Protein AF-L1IY68-F1 (afdb_monomer_lite)

pLDDT: mean 73.64, std 18.41, range [40.28, 95.94]

Foldseek 3Di:
DDDDDDDPPPPPPPPPDDDPVVPPPDDDDPDPDPPDPDDPPPPPPCPVVVVVVVVLVVLLVVLVVLLVVLVVVLVVLVVVLVVLVVVCVVCPPPDDPVNVVVSVVSNVVSVVVNVVSVVVSVVSVVVNVVSVD

Structure (mmCIF, N/CA/C/O backbone):
data_AF-L1IY68-F1
#
_entry.id   AF-L1IY68-F1
#
loop_
_atom_site.group_PDB
_atom_site.id
_atom_site.type_symbol
_atom_site.label_atom_id
_atom_site.label_alt_id
_atom_site.label_comp_id
_atom_site.label_asym_id
_atom_site.label_entity_id
_atom_site.label_seq_id
_atom_site.pdbx_PDB_ins_code
_atom_site.Cartn_x
_atom_site.Cartn_y
_atom_site.Cartn_z
_atom_site.occupancy
_atom_site.B_iso_or_equiv
_atom_site.auth_seq_id
_atom_site.auth_comp_id
_atom_site.auth_asym_id
_atom_site.auth_atom_id
_atom_site.pdbx_PDB_model_num
ATOM 1 N N . MET A 1 1 ? -63.131 41.409 -11.248 1.00 44.03 1 MET A N 1
ATOM 2 C CA . MET A 1 1 ? -62.419 40.654 -10.195 1.00 44.03 1 MET A CA 1
ATOM 3 C C . MET A 1 1 ? -61.691 39.515 -10.891 1.00 44.03 1 MET A C 1
ATOM 5 O O . MET A 1 1 ? -62.362 38.690 -11.490 1.00 44.03 1 MET A O 1
ATOM 9 N N . SER A 1 2 ? -60.357 39.556 -10.948 1.00 40.28 2 SER A N 1
ATOM 10 C CA . SER A 1 2 ? -59.539 38.639 -11.753 1.00 40.28 2 SER A CA 1
ATOM 11 C C . SER A 1 2 ? -58.240 38.299 -11.022 1.00 40.28 2 SER A C 1
ATOM 13 O O . SER A 1 2 ? -57.549 39.209 -10.573 1.00 40.28 2 SER A O 1
ATOM 15 N N . GLY A 1 3 ? -57.954 36.998 -10.939 1.00 41.59 3 GLY A N 1
ATOM 16 C CA . GLY A 1 3 ? -56.626 36.431 -11.181 1.00 41.59 3 GLY A CA 1
ATOM 17 C C . GLY A 1 3 ? -55.532 36.643 -10.138 1.00 41.59 3 GLY A C 1
ATOM 18 O O . GLY A 1 3 ? -54.795 37.623 -10.183 1.00 41.59 3 GLY A O 1
ATOM 19 N N . ASN A 1 4 ? -55.366 35.634 -9.282 1.00 46.59 4 ASN A N 1
ATOM 20 C CA . ASN A 1 4 ? -54.093 35.258 -8.666 1.00 46.59 4 ASN A CA 1
ATOM 21 C C . ASN A 1 4 ? -52.998 35.055 -9.726 1.00 46.59 4 ASN A C 1
ATOM 23 O O . ASN A 1 4 ? -53.260 34.415 -10.734 1.00 46.59 4 ASN A O 1
ATOM 27 N N . ASP A 1 5 ? -51.785 35.537 -9.445 1.00 49.31 5 ASP A N 1
ATOM 28 C CA . ASP A 1 5 ? -50.546 34.737 -9.482 1.00 49.31 5 ASP A CA 1
ATOM 29 C C . ASP A 1 5 ? -49.362 35.619 -9.063 1.00 49.31 5 ASP A C 1
ATOM 31 O O . ASP A 1 5 ? -48.599 36.165 -9.860 1.00 49.31 5 ASP A O 1
ATOM 35 N N . LYS A 1 6 ? -49.210 35.796 -7.745 1.00 53.97 6 LYS A N 1
ATOM 36 C CA . LYS A 1 6 ? -47.972 36.338 -7.179 1.00 53.97 6 LYS A CA 1
ATOM 37 C C . LYS A 1 6 ? -46.951 35.210 -7.171 1.00 53.97 6 LYS A C 1
ATOM 39 O O . LYS A 1 6 ? -47.016 34.329 -6.316 1.00 53.97 6 LYS A O 1
ATOM 44 N N . GLY A 1 7 ? -46.025 35.257 -8.126 1.00 46.97 7 GLY A N 1
ATOM 45 C CA . GLY A 1 7 ? -44.877 34.361 -8.207 1.00 46.97 7 GLY A CA 1
ATOM 46 C C . GLY A 1 7 ? -44.226 34.166 -6.838 1.00 46.97 7 GLY A C 1
ATOM 47 O O . GLY A 1 7 ? -43.690 35.101 -6.239 1.00 46.97 7 GLY A O 1
ATOM 48 N N . HIS A 1 8 ? -44.300 32.939 -6.328 1.00 46.53 8 HIS A N 1
ATOM 49 C CA . HIS A 1 8 ? -43.653 32.545 -5.087 1.00 46.53 8 HIS A CA 1
ATOM 50 C C . HIS A 1 8 ? -42.156 32.388 -5.368 1.00 46.53 8 HIS A C 1
ATOM 52 O O . HIS A 1 8 ? -41.671 31.316 -5.725 1.00 46.53 8 HIS A O 1
ATOM 58 N N . LEU A 1 9 ? -41.413 33.493 -5.276 1.00 48.81 9 LEU A N 1
ATOM 59 C CA . LEU A 1 9 ? -39.961 33.468 -5.392 1.00 48.81 9 LEU A CA 1
ATOM 60 C C . LEU A 1 9 ? -39.405 32.775 -4.140 1.00 48.81 9 LEU A C 1
ATOM 62 O O . LEU A 1 9 ? -39.274 33.385 -3.077 1.00 48.81 9 LEU A O 1
ATOM 66 N N . VAL A 1 10 ? -39.106 31.481 -4.252 1.00 52.03 10 VAL A N 1
ATOM 67 C CA . VAL A 1 10 ? -38.412 30.712 -3.215 1.00 52.03 10 VAL A CA 1
ATOM 68 C C . VAL A 1 10 ? -37.041 31.356 -3.005 1.00 52.03 10 VAL A C 1
ATOM 70 O O . VAL A 1 10 ? -36.085 31.082 -3.731 1.00 52.03 10 VAL A O 1
ATOM 73 N N . ARG A 1 11 ? -36.925 32.246 -2.011 1.00 53.50 11 ARG A N 1
ATOM 74 C CA . ARG A 1 11 ? -35.623 32.722 -1.536 1.00 53.50 11 ARG A CA 1
ATOM 75 C C . ARG A 1 11 ? -34.864 31.501 -1.031 1.00 53.50 11 ARG A C 1
ATOM 77 O O . ARG A 1 11 ? -35.174 30.970 0.037 1.00 53.50 11 ARG A O 1
ATOM 84 N N . LYS A 1 12 ? -33.859 31.061 -1.791 1.00 50.53 12 LYS A N 1
ATOM 85 C CA . LYS A 1 12 ? -32.837 30.142 -1.289 1.00 50.53 12 LYS A CA 1
ATOM 86 C C . LYS A 1 12 ? -32.258 30.774 -0.022 1.00 50.53 12 LYS A C 1
ATOM 88 O O . LYS A 1 12 ? -31.594 31.806 -0.087 1.00 50.53 12 LYS A O 1
ATOM 93 N N . ARG A 1 13 ? -32.563 30.197 1.143 1.00 55.62 13 ARG A N 1
ATOM 94 C CA . ARG A 1 13 ? -31.935 30.593 2.404 1.00 55.62 13 ARG A CA 1
ATOM 95 C C . ARG A 1 13 ? -30.485 30.137 2.332 1.00 55.62 13 ARG A C 1
ATOM 97 O O . ARG A 1 13 ? -30.193 28.970 2.575 1.00 55.62 13 ARG A O 1
ATOM 104 N N . TYR A 1 14 ? -29.589 31.049 1.966 1.00 53.38 14 TYR A N 1
ATOM 105 C CA . TYR A 1 14 ? -28.179 30.913 2.304 1.00 53.38 14 TYR A CA 1
ATOM 106 C C . TYR A 1 14 ? -28.124 30.704 3.818 1.00 53.38 14 TYR A C 1
ATOM 108 O O . TYR A 1 14 ? -28.475 31.604 4.578 1.00 53.38 14 TYR A O 1
ATOM 116 N N . ARG A 1 15 ? -27.769 29.497 4.268 1.00 52.62 15 ARG A N 1
ATOM 117 C CA . ARG A 1 15 ? -27.388 29.304 5.667 1.00 52.62 15 ARG A CA 1
ATOM 118 C C . ARG A 1 15 ? -26.111 30.115 5.854 1.00 52.62 15 ARG A C 1
ATOM 120 O O . ARG A 1 15 ? -25.088 29.784 5.256 1.00 52.62 15 ARG A O 1
ATOM 127 N N . SER A 1 16 ? -26.198 31.213 6.599 1.00 62.09 16 SER A N 1
ATOM 128 C CA . SER A 1 16 ? -25.025 31.951 7.054 1.00 62.09 16 SER A CA 1
ATOM 129 C C . SER A 1 16 ? -24.092 30.966 7.753 1.00 62.09 16 SER A C 1
ATOM 131 O O . SER A 1 16 ? -24.539 30.127 8.537 1.00 62.09 16 SER A O 1
ATOM 133 N N . LYS A 1 17 ? -22.801 31.014 7.412 1.00 63.81 17 LYS A N 1
ATOM 134 C CA . LYS A 1 17 ? -21.790 30.256 8.152 1.00 63.81 17 LYS A CA 1
ATOM 135 C C . LYS A 1 17 ? -21.854 30.721 9.614 1.00 63.81 17 LYS A C 1
ATOM 137 O O . LYS A 1 17 ? -21.959 31.934 9.807 1.00 63.81 17 LYS A O 1
ATOM 142 N N . PRO A 1 18 ? -21.823 29.805 10.598 1.00 57.94 18 PRO A N 1
ATOM 143 C CA . PRO A 1 18 ? -21.854 30.194 12.001 1.00 57.94 18 PRO A CA 1
ATOM 144 C C . PRO A 1 18 ? -20.709 31.170 12.273 1.00 57.94 18 PRO A C 1
ATOM 146 O O . PRO A 1 18 ? -19.564 30.918 11.879 1.00 57.94 18 PRO A O 1
ATOM 149 N N . SER A 1 19 ? -21.041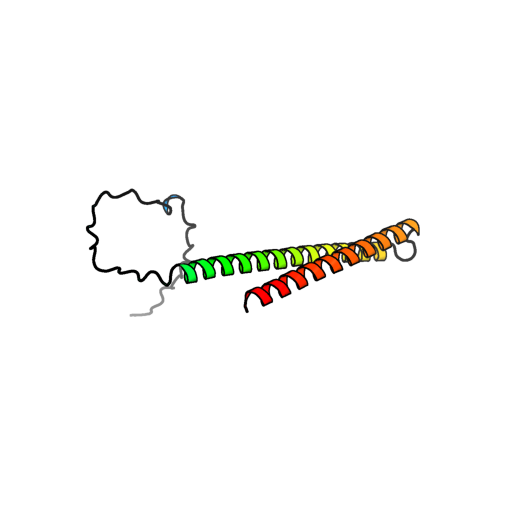 32.320 12.852 1.00 57.56 19 SER A N 1
ATOM 150 C CA . SER A 1 19 ? -20.070 33.357 13.173 1.00 57.56 19 SER A CA 1
ATOM 151 C C . SER A 1 19 ? -19.391 33.020 14.501 1.00 57.56 19 SER A C 1
ATOM 153 O O . SER A 1 19 ? -19.873 32.219 15.301 1.00 57.56 19 SER A O 1
ATOM 155 N N . ARG A 1 20 ? -18.246 33.647 14.770 1.00 56.41 20 ARG A N 1
ATOM 156 C CA . ARG A 1 20 ? -17.527 33.488 16.044 1.00 56.41 20 ARG A CA 1
ATOM 157 C C . ARG A 1 20 ? -18.364 33.944 17.254 1.00 56.41 20 ARG A C 1
ATOM 159 O O . ARG A 1 20 ? -18.062 33.555 18.376 1.00 56.41 20 ARG A O 1
ATOM 166 N N . GLU A 1 21 ? -19.415 34.727 17.025 1.00 56.41 21 GLU A N 1
ATOM 167 C CA . GLU A 1 21 ? -20.354 35.209 18.043 1.00 56.41 21 GLU A CA 1
ATOM 168 C C . GLU A 1 21 ? -21.446 34.179 18.371 1.00 56.41 21 GLU A C 1
ATOM 170 O O . GLU A 1 21 ? -22.025 34.253 19.452 1.00 56.41 21 GLU A O 1
ATOM 175 N N . ASP A 1 22 ? -21.670 33.180 17.505 1.00 55.34 22 ASP A N 1
ATOM 176 C CA . ASP A 1 22 ? -22.560 32.040 17.782 1.00 55.34 22 ASP A CA 1
ATOM 177 C C . ASP A 1 22 ? -21.956 31.074 18.825 1.00 55.34 22 ASP A C 1
ATOM 179 O O . ASP A 1 22 ? -22.656 30.242 19.398 1.00 55.34 22 ASP A O 1
ATOM 183 N N . PHE A 1 23 ? -20.657 31.206 19.124 1.00 57.28 23 PHE A N 1
ATOM 184 C CA . PHE A 1 23 ? -19.940 30.452 20.156 1.00 57.28 23 PHE A CA 1
ATOM 185 C C . PHE A 1 23 ? -19.793 31.272 21.446 1.00 57.28 23 PHE A C 1
ATOM 187 O O . PHE A 1 23 ? -18.691 31.481 21.957 1.00 57.28 23 PHE A O 1
ATOM 194 N N . GLN A 1 24 ? -20.906 31.757 21.997 1.00 57.69 24 GLN A N 1
ATOM 195 C CA . GLN A 1 24 ? -20.901 32.290 23.360 1.00 57.69 24 GLN A CA 1
ATOM 196 C C . GLN A 1 24 ? -20.858 31.130 24.360 1.00 57.69 24 GLN A C 1
ATOM 198 O O . GLN A 1 24 ? -21.887 30.572 24.736 1.00 57.69 24 GLN A O 1
ATOM 203 N N . PHE A 1 25 ? -19.655 30.777 24.823 1.00 54.53 25 PHE A N 1
ATOM 204 C CA . PHE A 1 25 ? -19.504 30.004 26.055 1.00 54.53 25 PHE A CA 1
ATOM 205 C C . PHE A 1 25 ? -20.104 30.830 27.196 1.00 54.53 25 PHE A C 1
ATOM 207 O O . PHE A 1 25 ? -19.668 31.950 27.468 1.00 54.53 25 PHE A O 1
ATOM 214 N N . GLY A 1 26 ? -21.187 30.302 27.765 1.00 50.41 26 GLY A N 1
ATOM 215 C CA . GLY A 1 26 ? -22.105 31.023 28.633 1.00 50.41 26 GLY A CA 1
ATOM 216 C C . GLY A 1 26 ? -21.402 31.792 29.747 1.00 50.41 26 GLY A C 1
ATOM 217 O O . GLY A 1 26 ? -20.601 31.246 30.503 1.00 50.41 26 GLY A O 1
ATOM 218 N N . LYS A 1 27 ? -21.762 33.071 29.871 1.00 50.94 27 LYS A N 1
ATOM 219 C CA . LYS A 1 27 ? -21.530 33.854 31.085 1.00 50.94 27 LYS A CA 1
ATOM 220 C C . LYS A 1 27 ? -22.181 33.098 32.244 1.00 50.94 27 LYS A C 1
ATOM 222 O O . LYS A 1 27 ? -23.383 32.839 32.210 1.00 50.94 27 LYS A O 1
ATOM 227 N N . SER A 1 28 ? -21.388 32.729 33.243 1.00 53.66 28 SER A N 1
ATOM 228 C CA . SER A 1 28 ? -21.831 32.057 34.461 1.00 53.66 28 SER A CA 1
ATOM 229 C C . SER A 1 28 ? -22.861 32.922 35.195 1.00 53.66 28 SER A C 1
ATOM 231 O O . SER A 1 28 ? -22.529 33.880 35.890 1.00 53.66 28 SER A O 1
ATOM 233 N N . SER A 1 29 ? -24.143 32.605 35.011 1.00 48.78 29 SER A N 1
ATOM 234 C CA . SER A 1 29 ? -25.228 33.235 35.757 1.00 48.78 29 SER A CA 1
ATOM 235 C C . SER A 1 29 ? -25.257 32.656 37.168 1.00 48.78 29 SER A C 1
ATOM 237 O O . SER A 1 29 ? -25.529 31.475 37.365 1.00 48.78 29 SER A O 1
ATOM 239 N N . SER A 1 30 ? -24.973 33.493 38.163 1.00 54.22 30 SER A N 1
ATOM 240 C CA . SER A 1 30 ? -24.955 33.163 39.590 1.00 54.22 30 SER A CA 1
ATOM 241 C C . SER A 1 30 ? -26.359 33.026 40.201 1.00 54.22 30 SER A C 1
ATOM 243 O O . SER A 1 30 ? -26.616 33.533 41.296 1.00 54.22 30 SER A O 1
ATOM 245 N N . LYS A 1 31 ? -27.300 32.373 39.515 1.00 48.38 31 LYS A N 1
ATOM 246 C CA . LYS A 1 31 ? -28.585 32.003 40.116 1.00 48.38 31 LYS A CA 1
ATOM 247 C C . LYS A 1 31 ? -28.474 30.579 40.641 1.00 48.38 31 LYS A C 1
ATOM 249 O O . LYS A 1 31 ? -28.424 29.628 39.873 1.00 48.38 31 LYS A O 1
ATOM 254 N N . LYS A 1 32 ? -28.404 30.460 41.972 1.00 55.47 32 LYS A N 1
ATOM 255 C CA . LYS A 1 32 ? -28.556 29.199 42.704 1.00 55.47 32 LYS A CA 1
ATOM 256 C C . LYS A 1 32 ? -29.921 28.605 42.362 1.00 55.47 32 LYS A C 1
ATOM 258 O O . LYS A 1 32 ? -30.925 28.983 42.960 1.00 55.47 32 LYS A O 1
ATOM 263 N N . GLU A 1 33 ? -29.952 27.706 41.392 1.00 46.66 33 GLU A N 1
ATOM 264 C CA . GLU A 1 33 ? -31.117 26.880 41.129 1.00 46.66 33 GLU A CA 1
ATOM 265 C C . GLU A 1 33 ? -31.018 25.660 42.044 1.00 46.66 33 GLU A C 1
ATOM 267 O O . GLU A 1 33 ? -30.115 24.831 41.944 1.00 46.66 33 GLU A O 1
ATOM 272 N N . ASN A 1 34 ? -31.904 25.640 43.033 1.00 56.03 34 ASN A N 1
ATOM 273 C CA . ASN A 1 34 ? -32.074 24.559 43.986 1.00 56.03 34 ASN A CA 1
ATOM 274 C C . ASN A 1 34 ? -32.669 23.349 43.249 1.00 56.03 34 ASN A C 1
ATOM 276 O O . ASN A 1 34 ? -33.876 23.116 43.288 1.00 56.03 34 ASN A O 1
ATOM 280 N N . VAL A 1 35 ? -31.832 22.617 42.511 1.00 51.03 35 VAL A N 1
ATOM 281 C CA . VAL A 1 35 ? -32.227 21.374 41.846 1.00 51.03 35 VAL A CA 1
ATOM 282 C C . VAL A 1 35 ? -32.167 20.256 42.880 1.00 51.03 35 VAL A C 1
ATOM 284 O O . VAL A 1 35 ? -31.124 19.669 43.149 1.00 51.03 35 VAL A O 1
ATOM 287 N N . LEU A 1 36 ? -33.325 20.051 43.507 1.00 48.75 36 LEU A N 1
ATOM 288 C CA . LEU A 1 36 ? -33.783 18.858 44.215 1.00 48.75 36 LEU A CA 1
ATOM 289 C C . LEU A 1 36 ? -32.811 17.665 44.188 1.00 48.75 36 LEU A C 1
ATOM 291 O O . LEU A 1 36 ? -32.792 16.862 43.258 1.00 48.75 36 LEU A O 1
ATOM 295 N N . GLN A 1 37 ? -32.125 17.479 45.317 1.00 48.62 37 GLN A N 1
ATOM 296 C CA . GLN A 1 37 ? -31.785 16.160 45.842 1.00 48.62 37 GLN A CA 1
ATOM 297 C C . GLN A 1 37 ? -33.079 15.353 46.030 1.00 48.62 37 GLN A C 1
ATOM 299 O O . GLN A 1 37 ? -33.692 15.377 47.096 1.00 48.62 37 GLN A O 1
ATOM 304 N N . LYS A 1 38 ? -33.524 14.639 44.997 1.00 46.09 38 LYS A N 1
ATOM 305 C CA . LYS A 1 38 ? -34.445 13.512 45.157 1.00 46.09 38 LYS A CA 1
ATOM 306 C C . LYS A 1 38 ? -33.989 12.354 44.277 1.00 46.09 38 LYS A C 1
ATOM 308 O O . LYS A 1 38 ? -34.210 12.343 43.075 1.00 46.09 38 LYS A O 1
ATOM 313 N N . ASN A 1 39 ? -33.402 11.371 44.954 1.00 48.75 39 ASN A N 1
ATOM 314 C CA . ASN A 1 39 ? -33.375 9.959 44.583 1.00 48.75 39 ASN A CA 1
ATOM 315 C C . ASN A 1 39 ? -32.641 9.590 43.289 1.00 48.75 39 ASN A C 1
ATOM 317 O O . ASN A 1 39 ? -33.231 8.995 42.393 1.00 48.75 39 ASN A O 1
ATOM 321 N N . ILE A 1 40 ? -31.326 9.802 43.254 1.00 49.16 40 ILE A N 1
ATOM 322 C CA . ILE A 1 40 ? -30.458 8.918 42.471 1.00 49.16 40 ILE A CA 1
ATOM 323 C C . ILE A 1 40 ? -29.751 7.990 43.461 1.00 49.16 40 ILE A C 1
ATOM 325 O O . ILE A 1 40 ? -28.624 8.225 43.881 1.00 49.16 40 ILE A O 1
ATOM 329 N N . SER A 1 41 ? -30.454 6.939 43.885 1.00 46.16 41 SER A N 1
ATOM 330 C CA . SER A 1 41 ? -29.767 5.723 44.315 1.00 46.16 41 SER A CA 1
ATOM 331 C C . SER A 1 41 ? -29.229 5.093 43.033 1.00 46.16 41 SER A C 1
ATOM 333 O O . SER A 1 41 ? -29.931 4.334 42.369 1.00 46.16 41 SER A O 1
ATOM 335 N N . VAL A 1 42 ? -28.022 5.496 42.627 1.00 51.28 42 VAL A N 1
ATOM 336 C CA . VAL A 1 42 ? -27.266 4.749 41.620 1.00 51.28 42 VAL A CA 1
ATOM 337 C C . VAL A 1 42 ? -26.896 3.436 42.293 1.00 51.28 42 VAL A C 1
ATOM 339 O O . VAL A 1 42 ? -26.119 3.418 43.247 1.00 51.28 42 VAL A O 1
ATOM 342 N N . LYS A 1 43 ? -27.514 2.341 41.854 1.00 47.84 43 LYS A N 1
ATOM 343 C CA . LYS A 1 43 ? -26.964 1.014 42.111 1.00 47.84 43 LYS A CA 1
ATOM 344 C C . LYS A 1 43 ? -25.647 0.931 41.343 1.00 47.84 43 LYS A C 1
ATOM 346 O O . LYS A 1 43 ? -25.620 1.185 40.144 1.00 47.84 43 LYS A O 1
ATOM 351 N N . HIS A 1 44 ? -24.567 0.648 42.055 1.00 51.66 44 HIS A N 1
ATOM 352 C CA . HIS A 1 44 ? -23.192 0.707 41.565 1.00 51.66 44 HIS A CA 1
ATOM 353 C C . HIS A 1 44 ? -22.791 -0.588 40.826 1.00 51.66 44 HIS A C 1
ATOM 355 O O . HIS A 1 44 ? -21.739 -1.146 41.104 1.00 51.66 44 HIS A O 1
ATOM 361 N N . ASP A 1 45 ? -23.632 -1.071 39.903 1.00 53.41 45 ASP A N 1
ATOM 362 C CA . ASP A 1 45 ? -23.376 -2.316 39.150 1.00 53.41 45 ASP A CA 1
ATOM 363 C C . ASP A 1 45 ? -23.168 -2.083 37.630 1.00 53.41 45 ASP A C 1
ATOM 365 O O . ASP A 1 45 ? -22.713 -2.984 36.929 1.00 53.41 45 ASP A O 1
ATOM 369 N N . ASP A 1 46 ? -23.430 -0.870 37.110 1.00 54.34 46 ASP A N 1
ATOM 370 C CA . ASP A 1 46 ? -23.458 -0.572 35.658 1.00 54.34 46 ASP A CA 1
ATOM 371 C C . ASP A 1 46 ? -22.348 0.384 35.144 1.00 54.34 46 ASP A C 1
ATOM 373 O O . ASP A 1 46 ? -22.234 0.633 33.937 1.00 54.34 46 ASP A O 1
ATOM 377 N N . ASP A 1 47 ? -21.492 0.915 36.025 1.00 57.19 47 ASP A N 1
ATOM 378 C CA . ASP A 1 47 ? -20.403 1.830 35.623 1.00 57.19 47 ASP A CA 1
ATOM 379 C C . ASP A 1 47 ? -19.223 1.091 34.960 1.00 57.19 47 ASP A C 1
ATOM 381 O O . ASP A 1 47 ? -18.598 1.607 34.023 1.00 57.19 47 ASP A O 1
ATOM 385 N N . ASP A 1 48 ? -18.955 -0.150 35.376 1.00 57.19 48 ASP A N 1
ATOM 386 C CA . ASP A 1 48 ? -17.869 -0.968 34.823 1.00 57.19 48 ASP A CA 1
ATOM 387 C C . ASP A 1 48 ? -18.204 -1.495 33.421 1.00 57.19 48 ASP A C 1
ATOM 389 O O . ASP A 1 48 ? -17.345 -1.532 32.534 1.00 57.19 48 ASP A O 1
ATOM 393 N N . THR A 1 49 ? -19.473 -1.831 33.165 1.00 61.84 49 THR A N 1
ATOM 394 C CA . THR A 1 49 ? -19.925 -2.307 31.848 1.00 61.84 49 THR A CA 1
ATOM 395 C C . THR A 1 49 ? -19.899 -1.182 30.815 1.00 61.84 49 THR A C 1
ATOM 397 O O . THR A 1 49 ? -19.437 -1.383 29.688 1.00 61.84 49 THR A O 1
ATOM 400 N N . THR A 1 50 ? -20.306 0.026 31.205 1.00 70.62 50 THR A N 1
ATOM 401 C CA . THR A 1 50 ? -20.286 1.210 30.337 1.00 70.62 50 THR A CA 1
ATOM 402 C C . THR A 1 50 ? -18.853 1.640 30.015 1.00 70.62 50 THR A C 1
ATOM 404 O O . THR A 1 50 ? -18.522 1.890 28.851 1.00 70.62 50 THR A O 1
ATOM 407 N N . SER A 1 51 ? -17.970 1.648 31.016 1.00 73.81 51 SER A N 1
ATOM 408 C CA . SER A 1 51 ? -16.550 1.978 30.840 1.00 73.81 51 SER A CA 1
ATOM 409 C C . SER A 1 51 ? -15.839 0.976 29.924 1.00 73.81 51 SER A C 1
ATOM 411 O O . SER A 1 51 ? -15.124 1.374 28.998 1.00 73.81 51 SER A O 1
ATOM 413 N N . GLN A 1 52 ? -16.101 -0.324 30.093 1.00 77.00 52 GLN A N 1
ATOM 414 C CA . GLN A 1 52 ? -15.533 -1.366 29.237 1.00 77.00 52 GLN A CA 1
ATOM 415 C C . GLN A 1 52 ? -16.042 -1.276 27.789 1.00 77.00 52 GLN A C 1
ATOM 417 O O . GLN A 1 52 ? -15.266 -1.444 26.844 1.00 77.00 52 GLN A O 1
ATOM 422 N N . GLN A 1 53 ? -17.324 -0.953 27.585 1.00 78.94 53 GLN A N 1
ATOM 423 C CA . GLN A 1 53 ? -17.891 -0.741 26.248 1.00 78.94 53 GLN A CA 1
ATOM 424 C C . GLN A 1 53 ? -17.246 0.447 25.522 1.00 78.94 53 GLN A C 1
ATOM 426 O O . GLN A 1 53 ? -16.964 0.350 24.325 1.00 78.94 53 GLN A O 1
ATOM 431 N N . VAL A 1 54 ? -16.972 1.554 26.223 1.00 81.19 54 VAL A N 1
ATOM 432 C CA . VAL A 1 54 ? -16.273 2.717 25.647 1.00 81.19 54 VAL A CA 1
ATOM 433 C C . VAL A 1 54 ? -14.852 2.343 25.227 1.00 81.19 54 VAL A C 1
ATOM 435 O O . VAL A 1 54 ? -14.451 2.634 24.099 1.00 81.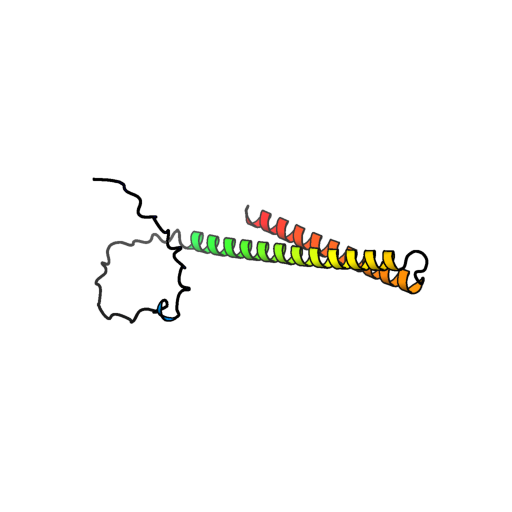19 54 VAL A O 1
ATOM 438 N N . VAL A 1 55 ? -14.109 1.639 26.086 1.00 83.19 55 VAL A N 1
ATOM 439 C CA . VAL A 1 55 ? -12.751 1.166 25.772 1.00 83.19 55 VAL A CA 1
ATOM 440 C C . VAL A 1 55 ? -12.751 0.235 24.558 1.00 83.19 55 VAL A C 1
ATOM 442 O O . VAL A 1 55 ? -11.909 0.380 23.670 1.00 83.19 55 VAL A O 1
ATOM 445 N N . ASN A 1 56 ? -13.709 -0.689 24.473 1.00 80.50 56 ASN A N 1
ATOM 446 C CA . ASN A 1 56 ? -13.819 -1.609 23.342 1.00 80.50 56 ASN A CA 1
ATOM 447 C C . ASN A 1 56 ? -14.132 -0.867 22.029 1.00 80.50 56 ASN A C 1
ATOM 449 O O . ASN A 1 56 ? -13.499 -1.141 21.009 1.00 80.50 56 ASN A O 1
ATOM 453 N N . ARG A 1 57 ? -15.024 0.135 22.057 1.00 82.88 57 ARG A N 1
ATOM 454 C CA . ARG A 1 57 ? -15.309 0.990 20.887 1.00 82.88 57 ARG A CA 1
ATOM 455 C C . ARG A 1 57 ? -14.086 1.787 20.433 1.00 82.88 57 ARG A C 1
ATOM 457 O O . ARG A 1 57 ? -13.835 1.891 19.233 1.00 82.88 57 ARG A O 1
ATOM 464 N N . LEU A 1 58 ? -13.303 2.325 21.371 1.00 85.56 58 LEU A N 1
ATOM 465 C CA . LEU A 1 58 ? -12.058 3.030 21.049 1.00 85.56 58 LEU A CA 1
ATOM 466 C C . LEU A 1 58 ? -11.037 2.099 20.377 1.00 85.56 58 LEU A C 1
ATOM 468 O O . LEU A 1 58 ? -10.459 2.469 19.355 1.00 85.56 58 LEU A O 1
ATOM 472 N N . LYS A 1 59 ? -10.862 0.873 20.888 1.00 86.19 59 LYS A N 1
ATOM 473 C CA . LYS A 1 59 ? -9.981 -0.141 20.275 1.00 86.19 59 LYS A CA 1
ATOM 474 C C . LYS A 1 59 ? -10.432 -0.526 18.864 1.00 86.19 59 LYS A C 1
ATOM 476 O O . LYS A 1 59 ? -9.596 -0.631 17.965 1.00 86.19 59 LYS A O 1
ATOM 481 N N . GLN A 1 60 ? -11.737 -0.696 18.655 1.00 83.69 60 GLN A N 1
ATOM 482 C CA . GLN A 1 60 ? -12.296 -0.975 17.331 1.00 83.69 60 GLN A CA 1
ATOM 483 C C . GLN A 1 60 ? -12.013 0.177 16.355 1.00 83.69 60 GLN A C 1
ATOM 485 O O . GLN A 1 60 ? -11.501 -0.053 15.262 1.00 83.69 60 GLN A O 1
ATOM 490 N N . THR A 1 61 ? -12.256 1.419 16.784 1.00 86.25 61 THR A N 1
ATOM 491 C CA . THR A 1 61 ? -12.049 2.618 15.955 1.00 86.25 61 THR A CA 1
ATOM 492 C C . THR A 1 61 ? -10.580 2.770 15.545 1.00 86.25 61 THR A C 1
ATOM 494 O O . THR A 1 61 ? -10.274 3.086 14.396 1.00 86.25 61 THR A O 1
ATOM 497 N N . GLU A 1 62 ? -9.647 2.502 16.463 1.00 89.50 62 GLU A N 1
ATOM 498 C CA . GLU A 1 62 ? -8.213 2.525 16.159 1.00 89.50 62 GLU A CA 1
ATOM 499 C C . GLU A 1 62 ? -7.815 1.413 15.177 1.00 89.50 62 GLU A C 1
ATOM 501 O O . GLU A 1 62 ? -7.030 1.649 14.258 1.00 89.50 62 GLU A O 1
ATOM 506 N N . THR A 1 63 ? -8.400 0.221 15.304 1.00 86.00 63 THR A N 1
ATOM 507 C CA . THR A 1 63 ? -8.144 -0.888 14.371 1.00 86.00 63 THR A CA 1
ATOM 508 C C . THR A 1 63 ? -8.644 -0.556 12.961 1.00 86.00 63 THR A C 1
ATOM 510 O O . THR A 1 63 ? -7.924 -0.747 11.980 1.00 86.00 63 THR A O 1
ATOM 513 N N . GLU A 1 64 ? -9.840 0.024 12.840 1.00 86.69 64 GLU A N 1
ATOM 514 C CA . GLU A 1 64 ? -10.400 0.492 11.564 1.00 86.69 64 GLU A CA 1
ATOM 515 C C . GLU A 1 64 ? -9.543 1.599 10.928 1.00 86.69 64 GLU A C 1
ATOM 517 O O . GLU A 1 64 ? -9.297 1.589 9.713 1.00 86.69 64 GLU A O 1
ATOM 522 N N . ARG A 1 65 ? -9.016 2.524 11.745 1.00 92.50 65 ARG A N 1
ATOM 523 C CA . ARG A 1 65 ? -8.071 3.558 11.300 1.00 92.50 65 ARG A CA 1
ATOM 524 C C . ARG A 1 65 ? -6.808 2.933 10.709 1.00 92.50 65 ARG A C 1
ATOM 526 O O . ARG A 1 65 ? -6.386 3.331 9.622 1.00 92.50 65 ARG A O 1
ATOM 533 N N . GLN A 1 66 ? -6.226 1.945 11.388 1.00 92.12 66 GLN A N 1
ATOM 534 C CA . GLN A 1 66 ? -5.026 1.243 10.922 1.00 92.12 66 GLN A CA 1
ATOM 535 C C . GLN A 1 66 ? -5.282 0.462 9.627 1.00 92.12 66 GLN A C 1
ATOM 537 O O . GLN A 1 66 ? -4.483 0.547 8.695 1.00 92.12 66 GLN A O 1
ATOM 542 N N . ILE A 1 67 ? -6.417 -0.237 9.518 1.00 89.31 67 ILE A N 1
ATOM 543 C CA . ILE A 1 67 ? -6.821 -0.949 8.293 1.00 89.31 67 ILE A CA 1
ATOM 544 C C . ILE A 1 67 ? -6.961 0.023 7.117 1.00 89.31 67 ILE A C 1
ATOM 546 O O . ILE A 1 67 ? -6.470 -0.256 6.020 1.00 89.31 67 ILE A O 1
ATOM 550 N N . THR A 1 68 ? -7.597 1.174 7.346 1.00 90.12 68 THR A N 1
ATOM 551 C CA . THR A 1 68 ? -7.770 2.215 6.326 1.00 90.12 68 THR A CA 1
ATOM 552 C C . THR A 1 68 ? -6.423 2.764 5.862 1.00 90.12 68 THR A C 1
ATOM 554 O O . THR A 1 68 ? -6.200 2.927 4.663 1.00 90.12 68 THR A O 1
ATOM 557 N N . GLU A 1 69 ? -5.500 3.014 6.791 1.00 94.94 69 GLU A N 1
ATOM 558 C CA . GLU A 1 69 ? -4.169 3.530 6.468 1.00 94.94 69 GLU A CA 1
ATOM 559 C C . GLU A 1 69 ? -3.332 2.518 5.674 1.00 94.94 69 GLU A C 1
ATOM 561 O O . GLU A 1 69 ? -2.740 2.871 4.654 1.00 94.94 69 GLU A O 1
ATOM 566 N N . LEU A 1 70 ? -3.370 1.236 6.052 1.00 91.75 70 LEU A N 1
ATOM 567 C CA . LEU A 1 70 ? -2.765 0.162 5.259 1.00 91.75 70 LEU A CA 1
ATOM 568 C C . LEU A 1 70 ? -3.381 0.073 3.854 1.00 91.75 70 LEU A C 1
ATOM 570 O O . LEU A 1 70 ? -2.664 -0.158 2.882 1.00 91.75 70 LEU A O 1
ATOM 574 N N . GLY A 1 71 ? -4.689 0.309 3.718 1.00 91.06 71 GLY A N 1
ATOM 575 C CA . GLY A 1 71 ? -5.358 0.395 2.418 1.00 91.06 71 GLY A CA 1
ATOM 576 C C . GLY A 1 71 ? -4.814 1.524 1.533 1.00 91.06 71 GLY A C 1
ATOM 577 O O . GLY A 1 71 ? -4.588 1.315 0.339 1.00 91.06 71 GLY A O 1
ATOM 578 N N . LYS A 1 72 ? -4.532 2.700 2.109 1.00 94.38 72 LYS A N 1
ATOM 579 C CA . LYS A 1 72 ? -3.890 3.807 1.376 1.00 94.38 72 LYS A CA 1
ATOM 580 C C . LYS A 1 72 ? -2.471 3.451 0.947 1.00 94.38 72 LYS A C 1
ATOM 582 O O . LYS A 1 72 ? -2.117 3.683 -0.206 1.00 94.38 72 LYS A O 1
ATOM 587 N N . GLN A 1 73 ? -1.681 2.851 1.841 1.00 93.50 73 GLN A N 1
ATOM 588 C CA . GLN A 1 73 ? -0.329 2.388 1.518 1.00 93.50 73 GLN A CA 1
ATOM 589 C C . GLN A 1 73 ? -0.347 1.363 0.377 1.00 93.50 73 GLN A C 1
ATOM 591 O O . GLN A 1 73 ? 0.455 1.465 -0.549 1.00 93.50 73 GLN A O 1
ATOM 596 N N . GLU A 1 74 ? -1.304 0.426 0.382 1.00 92.25 74 GLU A N 1
ATOM 597 C CA . GLU A 1 74 ? -1.488 -0.525 -0.720 1.00 92.25 74 GLU A CA 1
ATOM 598 C C . GLU A 1 74 ? -1.780 0.203 -2.042 1.00 92.25 74 GLU A C 1
ATOM 600 O O . GLU A 1 74 ? -1.202 -0.129 -3.078 1.00 92.25 74 GLU A O 1
ATOM 605 N N . SER A 1 75 ? -2.651 1.215 -2.013 1.00 93.19 75 SER A N 1
ATOM 606 C CA . SER A 1 75 ? -2.992 2.010 -3.197 1.00 93.19 75 SER A CA 1
ATOM 607 C C . SER A 1 75 ? -1.788 2.766 -3.761 1.00 93.19 75 SER A C 1
ATOM 609 O O . SER A 1 75 ? -1.622 2.804 -4.979 1.00 93.19 75 SER A O 1
ATOM 611 N N . LEU A 1 76 ? -0.945 3.343 -2.900 1.00 94.44 76 LEU A N 1
ATOM 612 C CA . LEU A 1 76 ? 0.279 4.031 -3.319 1.00 94.44 76 LEU A CA 1
ATOM 613 C C . LEU A 1 76 ? 1.247 3.057 -3.997 1.00 94.44 76 LEU A C 1
ATOM 615 O O . LEU A 1 76 ? 1.662 3.295 -5.126 1.00 94.44 76 LEU A O 1
ATOM 619 N N . ARG A 1 77 ? 1.497 1.893 -3.386 1.00 92.25 77 ARG A N 1
ATOM 620 C CA . ARG A 1 77 ? 2.373 0.862 -3.966 1.00 92.25 77 ARG A CA 1
ATOM 621 C C . ARG A 1 77 ? 1.868 0.312 -5.300 1.00 92.25 77 ARG A C 1
ATOM 623 O O . ARG A 1 77 ? 2.662 0.013 -6.186 1.00 92.25 77 ARG A O 1
ATOM 630 N N . ARG A 1 78 ? 0.549 0.185 -5.479 1.00 92.75 78 ARG A N 1
ATOM 631 C CA . ARG A 1 78 ? -0.034 -0.188 -6.780 1.00 92.75 78 ARG A CA 1
ATOM 632 C C . ARG A 1 78 ? 0.176 0.894 -7.840 1.00 92.75 78 ARG A C 1
ATOM 634 O O . ARG A 1 78 ? 0.359 0.552 -9.004 1.00 92.75 78 ARG A O 1
ATOM 641 N N . ASN A 1 79 ? 0.146 2.167 -7.450 1.00 95.94 79 ASN A N 1
ATOM 642 C CA . ASN A 1 79 ? 0.437 3.278 -8.353 1.00 95.94 79 ASN A CA 1
ATOM 643 C C . ASN A 1 79 ? 1.916 3.266 -8.773 1.00 95.94 79 ASN A C 1
ATOM 645 O O . ASN A 1 79 ? 2.201 3.324 -9.964 1.00 95.94 79 ASN A O 1
ATOM 649 N N . ASP A 1 80 ? 2.836 3.050 -7.827 1.00 91.88 80 ASP A N 1
ATOM 650 C CA . ASP A 1 80 ? 4.268 2.880 -8.121 1.00 91.88 80 ASP A CA 1
ATOM 651 C C . ASP A 1 80 ? 4.496 1.757 -9.151 1.00 91.88 80 ASP A C 1
ATOM 653 O O . ASP A 1 80 ? 5.183 1.949 -10.155 1.00 91.88 80 ASP A O 1
ATOM 657 N N . LEU A 1 81 ? 3.839 0.603 -8.961 1.00 92.75 81 LEU A N 1
ATOM 658 C CA . LEU A 1 81 ? 3.898 -0.524 -9.898 1.00 92.75 81 LEU A CA 1
ATOM 659 C C . LEU A 1 81 ? 3.408 -0.135 -11.304 1.00 92.75 81 LEU A C 1
ATOM 661 O O . LEU A 1 81 ? 4.007 -0.527 -12.308 1.00 92.75 81 LEU A O 1
ATOM 665 N N . LEU A 1 82 ? 2.307 0.615 -11.382 1.00 94.00 82 LEU A N 1
ATOM 666 C CA . LEU A 1 82 ? 1.735 1.070 -12.646 1.00 94.00 82 LEU A CA 1
ATOM 667 C C . LEU A 1 82 ? 2.678 2.049 -13.356 1.00 94.00 82 LEU A C 1
ATOM 669 O O . LEU A 1 82 ? 2.892 1.919 -14.559 1.00 94.00 82 LEU A O 1
ATOM 673 N N . ASN A 1 83 ? 3.310 2.958 -12.613 1.00 93.00 83 ASN A N 1
ATOM 674 C CA . ASN A 1 83 ? 4.293 3.891 -13.159 1.00 93.00 83 ASN A CA 1
ATOM 675 C C . ASN A 1 83 ? 5.515 3.169 -13.729 1.00 93.00 83 ASN A C 1
ATOM 677 O O . ASN A 1 83 ? 5.894 3.444 -14.864 1.00 93.00 83 ASN A O 1
ATOM 681 N N . ILE A 1 84 ? 6.084 2.205 -13.002 1.00 89.25 84 ILE A N 1
ATOM 682 C CA . ILE A 1 84 ? 7.223 1.419 -13.503 1.00 89.25 84 ILE A CA 1
ATOM 683 C C . ILE A 1 84 ? 6.822 0.594 -14.731 1.00 89.25 84 ILE A C 1
ATOM 685 O O . ILE A 1 84 ? 7.568 0.511 -15.706 1.00 89.25 84 ILE A O 1
ATOM 689 N N . THR A 1 85 ? 5.614 0.024 -14.733 1.00 88.44 85 THR A N 1
ATOM 690 C CA . THR A 1 85 ? 5.102 -0.720 -15.894 1.00 88.44 85 THR A CA 1
ATOM 691 C C . THR A 1 85 ? 4.973 0.187 -17.121 1.00 88.44 85 THR A C 1
ATOM 693 O O . THR A 1 85 ? 5.376 -0.204 -18.216 1.00 88.44 85 THR A O 1
ATOM 696 N N . ASN A 1 86 ? 4.482 1.416 -16.944 1.00 89.25 86 ASN A N 1
ATOM 697 C CA . ASN A 1 86 ? 4.399 2.407 -18.017 1.00 89.25 86 ASN A CA 1
ATOM 698 C C . ASN A 1 86 ? 5.790 2.843 -18.504 1.00 89.25 86 ASN A C 1
ATOM 700 O O . ASN A 1 86 ? 5.993 3.000 -19.706 1.00 89.25 86 ASN A O 1
ATOM 704 N N . GLN A 1 87 ? 6.763 2.996 -17.599 1.00 87.12 87 GLN A N 1
ATOM 705 C CA . GLN A 1 87 ? 8.150 3.287 -17.973 1.00 87.12 87 GLN A CA 1
ATOM 706 C C . GLN A 1 87 ? 8.732 2.157 -18.829 1.00 87.12 87 GLN A C 1
ATOM 708 O O . GLN A 1 87 ? 9.245 2.423 -19.913 1.00 87.12 87 GLN A O 1
ATOM 713 N N . LEU A 1 88 ? 8.568 0.895 -18.418 1.00 85.25 88 LEU A N 1
ATOM 714 C CA . LEU A 1 88 ? 8.992 -0.269 -19.206 1.00 85.25 88 LEU A CA 1
ATOM 715 C C . LEU A 1 88 ? 8.338 -0.303 -20.592 1.00 85.25 88 LEU A C 1
ATOM 717 O O . LEU A 1 88 ? 9.016 -0.566 -21.582 1.00 85.25 88 LEU A O 1
ATOM 721 N N . GLN A 1 89 ? 7.043 0.009 -20.683 1.00 85.31 89 GLN A N 1
ATOM 722 C CA . GLN A 1 89 ? 6.355 0.115 -21.971 1.00 85.31 89 GLN A CA 1
ATOM 723 C C . GLN A 1 89 ? 6.919 1.243 -22.841 1.00 85.31 89 GLN A C 1
ATOM 725 O O . GLN A 1 89 ? 7.057 1.057 -24.048 1.00 85.31 89 GLN A O 1
ATOM 730 N N . SER A 1 90 ? 7.280 2.384 -22.244 1.00 85.31 90 SER A N 1
ATOM 731 C CA . SER A 1 90 ? 7.849 3.522 -22.975 1.00 85.31 90 SER A CA 1
ATOM 732 C C . SER A 1 90 ? 9.231 3.229 -23.568 1.00 85.31 90 SER A C 1
ATOM 734 O O . SER A 1 90 ? 9.544 3.728 -24.646 1.00 85.31 90 SER A O 1
ATOM 736 N N . TYR A 1 91 ? 10.031 2.376 -22.916 1.00 83.56 91 TYR A N 1
ATOM 737 C CA . TYR A 1 91 ? 11.327 1.943 -23.445 1.00 83.56 91 TYR A CA 1
ATOM 738 C C . TYR A 1 91 ? 11.207 0.905 -24.578 1.00 83.56 91 TYR A C 1
ATOM 740 O O . TYR A 1 91 ? 12.121 0.770 -25.396 1.00 83.56 91 TYR A O 1
ATOM 748 N N . GLY A 1 92 ? 10.085 0.181 -24.661 1.00 75.50 92 GLY A N 1
ATOM 749 C CA . GLY A 1 92 ? 9.843 -0.816 -25.705 1.00 75.50 92 GLY A CA 1
ATOM 750 C C . GLY A 1 92 ? 10.910 -1.919 -25.740 1.00 75.50 92 GLY A C 1
ATOM 751 O O . GLY A 1 92 ? 11.339 -2.423 -24.705 1.00 75.50 92 GLY A O 1
ATOM 752 N N . SER A 1 93 ? 11.349 -2.307 -26.942 1.00 73.06 93 SER A N 1
ATOM 753 C CA . SER A 1 93 ? 12.394 -3.324 -27.150 1.00 73.06 93 SER A CA 1
ATOM 754 C C . SER A 1 93 ? 13.828 -2.807 -26.973 1.00 73.06 93 SER A C 1
ATOM 756 O O . SER A 1 93 ? 14.757 -3.607 -27.016 1.00 73.06 93 SER A O 1
ATOM 758 N N . ASN A 1 94 ? 14.017 -1.495 -26.788 1.00 76.19 94 ASN A N 1
ATOM 759 C CA . ASN A 1 94 ? 15.333 -0.844 -26.748 1.00 76.19 94 ASN A CA 1
ATOM 760 C C . ASN A 1 94 ? 15.750 -0.445 -25.327 1.00 76.19 94 ASN A C 1
ATOM 762 O O . ASN A 1 94 ? 16.580 0.446 -25.150 1.00 76.19 94 ASN A O 1
ATOM 766 N N . VAL A 1 95 ? 15.152 -1.064 -24.309 1.00 80.06 95 VAL A N 1
ATOM 767 C CA . VAL A 1 95 ? 15.542 -0.803 -22.927 1.00 80.06 95 VAL A CA 1
ATOM 768 C C . VAL A 1 95 ? 16.970 -1.305 -22.700 1.00 80.06 95 VAL A C 1
ATOM 770 O O . VAL A 1 95 ? 17.305 -2.439 -23.045 1.00 80.06 95 VAL A O 1
ATOM 773 N N . ASP A 1 96 ? 17.818 -0.450 -22.133 1.00 87.50 96 ASP A N 1
ATOM 774 C CA . ASP A 1 96 ? 19.149 -0.857 -21.694 1.00 87.50 96 ASP A CA 1
ATOM 775 C C . ASP A 1 96 ? 19.015 -1.995 -20.668 1.00 87.50 96 ASP A C 1
ATOM 777 O O . ASP A 1 96 ? 18.129 -1.965 -19.805 1.00 87.50 96 ASP A O 1
ATOM 781 N N . HIS A 1 97 ? 19.870 -3.015 -20.766 1.00 83.94 97 HIS A N 1
ATOM 782 C CA . HIS A 1 97 ? 19.795 -4.184 -19.891 1.00 83.94 97 HIS A CA 1
ATOM 783 C C . HIS A 1 97 ? 19.886 -3.794 -18.407 1.00 83.94 97 HIS A C 1
ATOM 785 O O . HIS A 1 97 ? 19.132 -4.337 -17.595 1.00 83.94 97 HIS A O 1
ATOM 791 N N . VAL A 1 98 ? 20.737 -2.827 -18.060 1.00 86.25 98 VAL A N 1
ATOM 792 C CA . VAL A 1 98 ? 20.926 -2.354 -16.682 1.00 86.25 98 VAL A CA 1
ATOM 793 C C . VAL A 1 98 ? 19.663 -1.656 -16.175 1.00 86.25 98 VAL A C 1
ATOM 795 O O . VAL A 1 98 ? 19.230 -1.879 -15.042 1.00 86.25 98 VAL A O 1
ATOM 798 N N . ILE A 1 99 ? 19.014 -0.861 -17.032 1.00 86.31 99 ILE A N 1
ATOM 799 C CA . ILE A 1 99 ? 17.739 -0.202 -16.708 1.00 86.31 99 ILE A CA 1
ATOM 800 C C . ILE A 1 99 ? 16.645 -1.253 -16.496 1.00 86.31 99 ILE A C 1
ATOM 802 O O . ILE A 1 99 ? 15.894 -1.185 -15.524 1.00 86.31 99 ILE A O 1
ATOM 806 N N . ALA A 1 100 ? 16.568 -2.257 -17.3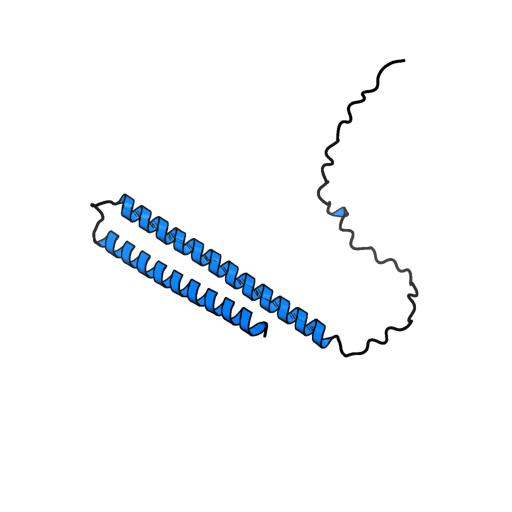71 1.00 85.56 100 ALA A N 1
ATOM 807 C CA . ALA A 1 100 ? 15.577 -3.322 -17.259 1.00 85.56 100 ALA A CA 1
ATOM 808 C C . ALA A 1 100 ? 15.734 -4.144 -15.974 1.00 85.56 100 ALA A C 1
ATOM 810 O O . ALA A 1 100 ? 14.735 -4.549 -15.382 1.00 85.56 100 ALA A O 1
ATOM 811 N N . GLU A 1 101 ? 16.970 -4.413 -15.559 1.00 89.38 101 GLU A N 1
ATOM 812 C CA . GLU A 1 101 ? 17.273 -5.135 -14.323 1.00 89.38 101 GLU A CA 1
ATOM 813 C C . GLU A 1 101 ? 16.894 -4.305 -13.093 1.00 89.38 101 GLU A C 1
ATOM 815 O O . GLU A 1 101 ? 16.145 -4.784 -12.244 1.00 89.38 101 GLU A O 1
ATOM 820 N N . THR A 1 102 ? 17.256 -3.020 -13.079 1.00 91.00 102 THR A N 1
ATOM 821 C CA . THR A 1 102 ? 16.891 -2.095 -11.993 1.00 91.00 102 THR A CA 1
ATOM 822 C C . THR A 1 102 ? 15.369 -1.997 -11.820 1.00 91.00 102 THR A C 1
ATOM 824 O O . THR A 1 102 ? 14.849 -2.147 -10.717 1.00 91.00 102 THR A O 1
ATOM 827 N N . LEU A 1 103 ? 14.619 -1.825 -12.915 1.00 89.12 103 LEU A N 1
ATOM 828 C CA . LEU A 1 103 ? 13.154 -1.744 -12.862 1.00 89.12 103 LEU A CA 1
ATO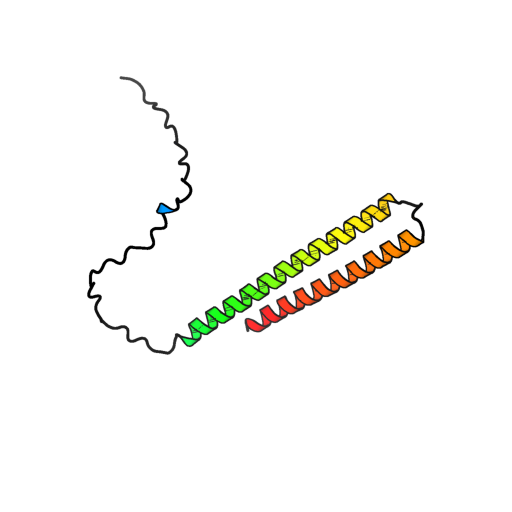M 829 C C . LEU A 1 103 ? 12.506 -3.076 -12.443 1.00 89.12 103 LEU A C 1
ATOM 831 O O . LEU A 1 103 ? 11.460 -3.081 -11.790 1.00 89.12 103 LEU A O 1
ATOM 835 N N . LYS A 1 104 ? 13.110 -4.223 -12.787 1.00 89.44 104 LYS A N 1
ATOM 836 C CA . LYS A 1 104 ? 12.655 -5.538 -12.301 1.00 89.44 104 LYS A CA 1
ATOM 837 C C . LYS A 1 104 ? 12.855 -5.677 -10.793 1.00 89.44 104 LYS A C 1
ATOM 839 O O . LYS A 1 104 ? 11.950 -6.183 -10.122 1.00 89.44 104 LYS A O 1
ATOM 844 N N . ASP A 1 105 ? 13.982 -5.208 -10.271 1.00 92.50 105 ASP A N 1
ATOM 845 C CA . ASP A 1 105 ? 14.263 -5.215 -8.837 1.00 92.50 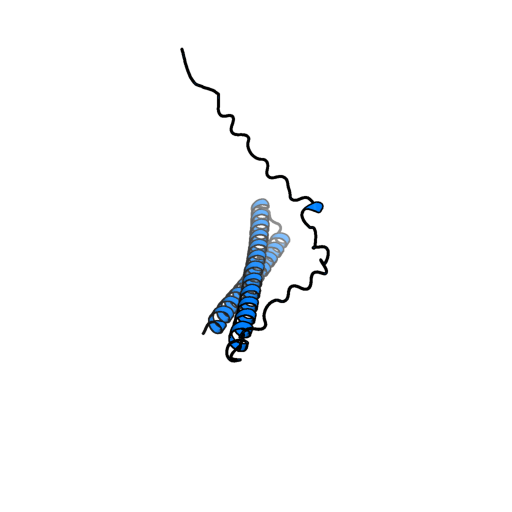105 ASP A CA 1
ATOM 846 C C . ASP A 1 105 ? 13.290 -4.311 -8.075 1.00 92.50 105 ASP A C 1
ATOM 848 O O . ASP A 1 105 ? 12.701 -4.742 -7.081 1.00 92.50 105 ASP A O 1
ATOM 852 N N . GLU A 1 106 ? 13.013 -3.108 -8.585 1.00 92.62 106 GLU A N 1
ATOM 853 C CA . GLU A 1 106 ? 12.000 -2.212 -8.014 1.00 92.62 106 GLU A CA 1
ATOM 854 C C . GLU A 1 106 ? 10.601 -2.851 -8.004 1.00 92.62 106 GLU A C 1
ATOM 856 O O . GLU A 1 106 ? 9.911 -2.835 -6.979 1.00 92.62 106 GLU A O 1
ATOM 861 N N . ILE A 1 107 ? 10.188 -3.499 -9.104 1.00 93.25 107 ILE A N 1
ATOM 862 C CA . ILE A 1 107 ? 8.929 -4.264 -9.156 1.00 93.25 107 ILE A CA 1
ATOM 863 C C . ILE A 1 107 ? 8.909 -5.356 -8.080 1.00 93.25 107 ILE A C 1
ATOM 865 O O . ILE A 1 107 ? 7.875 -5.570 -7.439 1.00 93.25 107 ILE A O 1
ATOM 869 N N . SER A 1 108 ? 10.021 -6.070 -7.894 1.00 94.81 108 SER A N 1
ATOM 870 C CA . SER A 1 108 ? 10.139 -7.127 -6.887 1.00 94.81 108 SER A CA 1
ATOM 871 C C . SER A 1 108 ? 9.956 -6.567 -5.474 1.00 94.81 108 SER A C 1
ATOM 873 O O . SER A 1 108 ? 9.122 -7.063 -4.712 1.00 94.81 108 SER A O 1
ATOM 875 N N . GLN A 1 109 ? 10.631 -5.461 -5.153 1.00 94.69 109 GLN A N 1
ATOM 876 C CA . GLN A 1 109 ? 10.506 -4.785 -3.860 1.00 94.69 109 GLN A CA 1
ATOM 877 C C . GLN A 1 109 ? 9.080 -4.282 -3.600 1.00 94.69 109 GLN A C 1
ATOM 879 O O . GLN A 1 109 ? 8.538 -4.473 -2.508 1.00 94.69 109 GLN A O 1
ATOM 884 N N . ILE A 1 110 ? 8.423 -3.700 -4.608 1.00 92.25 110 ILE A N 1
ATOM 885 C CA . ILE A 1 110 ? 7.028 -3.253 -4.493 1.00 92.25 110 ILE A CA 1
ATOM 886 C C . ILE A 1 110 ? 6.092 -4.438 -4.239 1.00 92.25 110 ILE A C 1
ATOM 888 O O . ILE A 1 110 ? 5.191 -4.343 -3.401 1.00 92.25 110 ILE A O 1
ATOM 892 N N . LYS A 1 111 ? 6.302 -5.574 -4.916 1.00 93.56 111 LYS A N 1
ATOM 893 C CA . LYS A 1 111 ? 5.509 -6.794 -4.695 1.00 93.56 111 LYS A CA 1
ATOM 894 C C . LYS A 1 111 ? 5.669 -7.332 -3.275 1.00 93.56 111 LYS A C 1
ATOM 896 O O . LYS A 1 111 ? 4.658 -7.679 -2.664 1.00 93.56 111 LYS A O 1
ATOM 901 N N . ILE A 1 112 ? 6.893 -7.357 -2.747 1.00 95.44 112 ILE A N 1
ATOM 902 C CA . ILE A 1 112 ? 7.166 -7.752 -1.357 1.00 95.44 112 ILE A CA 1
ATOM 903 C C . ILE A 1 112 ? 6.431 -6.806 -0.397 1.00 95.44 112 ILE A C 1
ATOM 905 O O . ILE A 1 112 ? 5.646 -7.259 0.435 1.00 95.44 112 ILE A O 1
ATOM 909 N N . SER A 1 113 ? 6.572 -5.490 -0.583 1.00 93.88 113 SER A N 1
ATOM 910 C CA . SER A 1 113 ? 5.889 -4.489 0.247 1.00 93.88 113 SER A CA 1
ATOM 911 C C . SER A 1 113 ? 4.360 -4.645 0.219 1.00 93.88 113 SER A C 1
ATOM 913 O O . SER A 1 113 ? 3.705 -4.576 1.259 1.00 93.88 113 SER A O 1
ATOM 915 N N . LEU A 1 114 ? 3.768 -4.922 -0.948 1.00 93.38 114 LEU A N 1
ATOM 916 C CA . LEU A 1 114 ? 2.332 -5.193 -1.074 1.00 93.38 114 LEU A CA 1
ATOM 917 C C . LEU A 1 114 ? 1.899 -6.447 -0.304 1.00 93.38 114 LEU A C 1
ATOM 919 O O . LEU A 1 114 ? 0.826 -6.449 0.304 1.00 93.38 114 LEU A O 1
ATOM 923 N N . GLN A 1 115 ? 2.701 -7.514 -0.330 1.00 94.69 115 GLN A N 1
ATOM 924 C CA . GLN A 1 115 ? 2.419 -8.728 0.437 1.00 94.69 115 GLN A CA 1
ATOM 925 C C . GLN A 1 115 ? 2.462 -8.457 1.944 1.00 94.69 115 GLN A C 1
ATOM 927 O O . GLN A 1 115 ? 1.542 -8.863 2.654 1.00 94.69 115 GLN A O 1
ATOM 932 N N . GLU A 1 116 ? 3.455 -7.709 2.423 1.00 94.88 116 GLU A N 1
ATOM 933 C CA . GLU A 1 1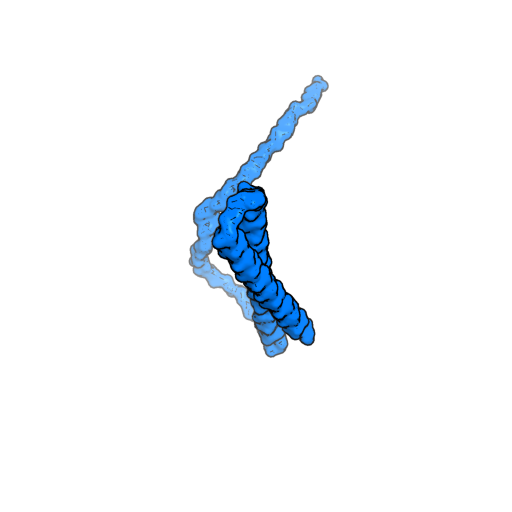16 ? 3.561 -7.319 3.833 1.00 94.88 116 GLU A CA 1
ATOM 934 C C . GLU A 1 116 ? 2.375 -6.462 4.292 1.00 94.88 116 GLU A C 1
ATOM 936 O O . GLU A 1 116 ? 1.795 -6.718 5.350 1.00 94.88 116 GLU A O 1
ATOM 941 N N . ILE A 1 117 ? 1.965 -5.475 3.486 1.00 92.19 117 ILE A N 1
ATOM 942 C CA . ILE A 1 117 ? 0.799 -4.627 3.780 1.00 92.19 117 ILE A CA 1
ATOM 943 C C . ILE A 1 117 ? -0.467 -5.484 3.898 1.00 92.19 117 ILE A C 1
ATOM 945 O O . ILE A 1 117 ? -1.236 -5.336 4.851 1.00 92.19 117 ILE A O 1
ATOM 949 N N . ARG A 1 118 ? -0.675 -6.422 2.965 1.00 92.50 118 ARG A N 1
ATOM 950 C CA . ARG A 1 118 ? -1.826 -7.339 2.994 1.00 92.50 118 ARG A CA 1
ATOM 951 C C . ARG A 1 118 ? -1.793 -8.262 4.205 1.00 92.50 118 ARG A C 1
ATOM 953 O O . ARG A 1 118 ? -2.829 -8.446 4.840 1.00 92.50 118 ARG A O 1
ATOM 960 N N . ALA A 1 119 ? -0.625 -8.801 4.550 1.00 93.56 119 ALA A N 1
ATOM 961 C CA . ALA A 1 119 ? -0.454 -9.641 5.729 1.00 93.56 119 ALA A CA 1
ATOM 962 C C . ALA A 1 119 ? -0.807 -8.875 7.014 1.00 93.56 119 ALA A C 1
ATOM 964 O O . ALA A 1 119 ? -1.610 -9.359 7.811 1.00 93.56 119 ALA A O 1
ATOM 965 N N . ARG A 1 120 ? -0.302 -7.642 7.174 1.00 92.69 120 ARG A N 1
ATOM 966 C CA . ARG A 1 120 ? -0.635 -6.769 8.315 1.00 92.69 120 ARG A CA 1
ATOM 967 C C . ARG A 1 120 ? -2.127 -6.453 8.380 1.00 92.69 120 ARG A C 1
ATOM 969 O O . ARG A 1 120 ? -2.720 -6.527 9.452 1.00 92.69 120 ARG A O 1
ATOM 976 N N . ARG A 1 121 ? -2.754 -6.152 7.239 1.00 90.38 121 ARG A N 1
ATOM 977 C CA . ARG A 1 121 ? -4.194 -5.862 7.180 1.00 90.38 121 ARG A CA 1
ATOM 978 C C . ARG A 1 121 ? -5.032 -7.075 7.585 1.00 90.38 121 ARG A C 1
ATOM 980 O O . ARG A 1 121 ? -5.978 -6.926 8.351 1.00 90.38 121 ARG A O 1
ATOM 987 N N . ASN A 1 122 ? -4.671 -8.264 7.106 1.00 89.38 122 ASN A N 1
ATOM 988 C CA . ASN A 1 122 ? -5.361 -9.506 7.455 1.00 89.38 122 ASN A CA 1
ATOM 989 C C . ASN A 1 122 ? -5.188 -9.852 8.942 1.00 89.38 122 ASN A C 1
ATOM 991 O O . ASN A 1 122 ? -6.154 -10.267 9.577 1.00 89.38 122 ASN A O 1
ATOM 995 N N . ALA A 1 123 ? -3.997 -9.632 9.509 1.00 89.69 123 ALA A N 1
ATOM 996 C CA . ALA A 1 123 ? -3.744 -9.831 10.935 1.00 89.69 123 ALA A CA 1
ATOM 997 C C . ALA A 1 123 ? -4.585 -8.886 11.811 1.00 89.69 123 ALA A C 1
ATOM 999 O O . ALA A 1 123 ? -5.202 -9.335 12.773 1.00 89.69 123 ALA A O 1
ATOM 1000 N N . LEU A 1 124 ? -4.677 -7.599 11.449 1.00 88.50 124 LEU A N 1
ATOM 1001 C CA . LEU A 1 124 ? -5.521 -6.627 12.158 1.00 88.50 124 LEU A CA 1
ATOM 1002 C C . LEU A 1 124 ? -7.013 -6.960 12.052 1.00 88.50 124 LEU A C 1
ATOM 1004 O O . LEU A 1 124 ? -7.728 -6.891 13.048 1.00 88.50 124 LEU A O 1
ATOM 1008 N N . ALA A 1 125 ? -7.482 -7.369 10.870 1.00 83.88 125 ALA A N 1
ATOM 1009 C CA . ALA A 1 125 ? -8.866 -7.802 10.689 1.00 83.88 125 ALA A CA 1
ATOM 1010 C C . ALA A 1 125 ? -9.187 -9.051 11.532 1.00 83.88 125 ALA A C 1
ATOM 1012 O O . ALA A 1 125 ? -10.239 -9.108 12.165 1.00 83.88 125 ALA A O 1
ATOM 1013 N N . ALA A 1 126 ? -8.271 -10.023 11.598 1.00 83.75 126 ALA A N 1
ATOM 1014 C CA . ALA A 1 126 ? -8.421 -11.210 12.440 1.00 83.75 126 ALA A CA 1
ATOM 1015 C C . ALA A 1 126 ? -8.443 -10.872 13.941 1.00 83.75 126 ALA A C 1
ATOM 1017 O O . ALA A 1 126 ? -9.311 -11.361 14.664 1.00 83.75 126 ALA A O 1
ATOM 1018 N N . ALA A 1 127 ? -7.548 -9.990 14.399 1.00 80.56 127 ALA A N 1
ATOM 1019 C CA . ALA A 1 127 ? -7.518 -9.519 15.785 1.00 80.56 127 ALA A CA 1
ATOM 1020 C C . ALA A 1 127 ? -8.802 -8.759 16.167 1.00 80.56 127 ALA A C 1
ATOM 1022 O O . ALA A 1 127 ? -9.322 -8.932 17.269 1.00 80.56 127 ALA A O 1
ATOM 1023 N N . SER A 1 128 ? -9.360 -7.976 15.237 1.00 75.44 128 SER A N 1
ATOM 1024 C CA . SER A 1 128 ? -10.643 -7.292 15.436 1.00 75.44 128 SER A CA 1
ATOM 1025 C C . SER A 1 128 ? -11.810 -8.263 15.629 1.00 75.44 128 SER A C 1
ATOM 1027 O O . SER A 1 128 ? -12.731 -7.947 16.376 1.00 75.44 128 SER A O 1
ATOM 1029 N N . MET A 1 129 ? -11.794 -9.425 14.967 1.00 67.62 129 MET A N 1
ATOM 1030 C CA . MET A 1 129 ? -12.851 -10.437 15.096 1.00 67.62 129 MET A CA 1
ATOM 1031 C C . MET A 1 129 ? -12.750 -11.229 16.408 1.00 67.62 129 MET A C 1
ATOM 1033 O O . MET A 1 129 ? -13.776 -11.577 16.980 1.00 67.62 129 MET A O 1
ATOM 1037 N N . GLN A 1 130 ? -11.536 -11.473 16.916 1.00 62.62 130 GLN A N 1
ATOM 1038 C CA . GLN A 1 130 ? -11.320 -12.165 18.198 1.00 62.62 130 GLN A CA 1
ATOM 1039 C C . GLN A 1 130 ? -11.650 -11.300 19.425 1.00 62.62 130 GLN A C 1
ATOM 1041 O O . GLN A 1 130 ? -11.970 -11.835 20.476 1.00 62.62 130 GLN A O 1
ATOM 1046 N N . GLY A 1 131 ? -11.596 -9.968 19.310 1.00 53.62 131 GLY A N 1
ATOM 1047 C CA . GLY A 1 131 ? -11.997 -9.054 20.389 1.00 53.62 131 GLY A CA 1
ATOM 1048 C C . GLY A 1 131 ? -13.513 -8.849 20.537 1.00 53.62 131 GLY A C 1
ATOM 1049 O O . GLY A 1 131 ? -13.929 -8.123 21.437 1.00 53.62 131 GLY A O 1
ATOM 1050 N N . MET A 1 132 ? -14.324 -9.435 19.644 1.00 50.38 132 MET A N 1
ATOM 1051 C CA . MET A 1 132 ? -15.795 -9.371 19.656 1.00 50.38 132 MET A CA 1
ATOM 1052 C C . MET A 1 132 ? -16.471 -10.638 20.217 1.00 50.38 132 MET A C 1
ATOM 1054 O O . MET A 1 132 ? -17.691 -10.627 20.379 1.00 50.38 132 MET A O 1
ATOM 1058 N N . THR A 1 133 ? -15.711 -11.703 20.499 1.00 47.78 133 THR A N 1
ATOM 1059 C CA . THR A 1 133 ? -16.181 -12.948 21.143 1.00 47.78 133 THR A CA 1
ATOM 1060 C C . THR A 1 133 ? -15.867 -12.946 22.627 1.00 47.78 133 THR A C 1
ATOM 1062 O O . THR A 1 133 ? -16.746 -13.359 23.410 1.00 47.78 133 THR A O 1
#

Secondary structure (DSSP, 8-state):
---------------PPPPTTS---------------------TTSHHHHHHHHHHHHHHHHHHHHHHHHHHHHHHHHHHHHHHHHHHHHHGGG--HHHHHHHHHHHHHHHHHHHHHHHHHHHHHHHHHHTT-

Organism: Guillardia theta (strain CCMP2712) (NCBI:txid905079)

Sequence (133 aa):
MSGNDKGHLVRKRYRSKPSREDFQFGKSSSKKENVLQKNISVKHDDDDTTSQQVVNRLKQTETERQITELGKQESLRRNDLLNITNQLQSYGSNVDHVIAETLKDEISQIKISLQEIRARRNALAAASMQGMT

Radius of gyration: 31.2 Å; chains: 1; bounding box: 83×54×73 Å